Protein AF-A0A9E5YYC9-F1 (afdb_monomer)

Solvent-accessible surface area (backbone atoms only — not comparable to full-atom values): 4151 Å² total; per-residue (Å²): 104,74,54,25,78,71,58,66,26,34,47,67,59,52,51,50,39,50,69,38,102,74,44,30,52,38,70,69,49,41,30,74,75,54,39,51,46,70,32,90,63,61,24,74,88,29,45,69,66,47,22,68,74,36,53,94,49,27,91,64,62,69,73,87,52,83,76,77,77,110

Sequence (70 aa):
GIVCHCELVTRREIERALTGPLAAASLSGLKRRTRVTMGRCQGFYCSAQLSEITADHFDQPIGFRDDDIR

Secondary structure (DSSP, 8-state):
-EEETTTTEEHHHHHHHHHSTT---SHHHHHHHH-TT-STTTTTTTHHHHHHHHTTT-SS-SS--GGGG-

Radius of gyration: 11.69 Å; Cα contacts (8 Å, |Δi|>4): 89; chains: 1; bounding box: 30×20×32 Å

Nearest PDB structures (foldseek):
  2gah-assembly1_A  TM=8.410E-01  e=8.605E-01  Stenotrophomonas maltophilia
  1vrq-assembly1_A  TM=5.670E-01  e=1.375E+00  Corynebacterium sp. U-96

Structure (mmCIF, N/CA/C/O backbone):
data_AF-A0A9E5YYC9-F1
#
_entry.id   AF-A0A9E5YYC9-F1
#
loop_
_atom_site.group_PDB
_atom_site.id
_atom_site.type_symbol
_atom_site.label_atom_id
_atom_site.label_alt_id
_atom_site.label_comp_id
_atom_site.label_asym_id
_atom_site.label_entity_id
_atom_site.label_seq_id
_atom_site.pdbx_PDB_ins_code
_atom_site.Cartn_x
_atom_site.Cartn_y
_atom_site.Cartn_z
_atom_site.occupancy
_atom_site.B_iso_or_equiv
_atom_site.auth_seq_id
_atom_site.auth_comp_id
_atom_site.auth_asym_id
_atom_site.auth_atom_id
_atom_site.pdbx_PDB_model_num
ATOM 1 N N . GLY A 1 1 ? 8.190 -6.904 0.585 1.00 93.62 1 GLY A N 1
ATOM 2 C CA . GLY A 1 1 ? 8.741 -6.089 -0.517 1.00 93.62 1 GLY A CA 1
ATOM 3 C C . GLY A 1 1 ? 8.188 -4.676 -0.475 1.00 93.62 1 GLY A C 1
ATOM 4 O O . GLY A 1 1 ? 7.205 -4.447 0.230 1.00 93.62 1 GLY A O 1
ATOM 5 N N . ILE A 1 2 ? 8.826 -3.751 -1.199 1.00 98.06 2 ILE A N 1
ATOM 6 C CA . ILE A 1 2 ? 8.351 -2.371 -1.397 1.00 98.06 2 ILE A CA 1
ATOM 7 C C . ILE A 1 2 ? 7.186 -2.389 -2.395 1.00 98.06 2 ILE A C 1
ATOM 9 O O . ILE A 1 2 ? 7.311 -2.994 -3.454 1.00 98.06 2 ILE A O 1
ATOM 13 N N . VAL A 1 3 ? 6.074 -1.742 -2.041 1.00 98.44 3 VAL A N 1
ATOM 14 C CA . VAL A 1 3 ? 4.894 -1.547 -2.903 1.00 98.44 3 VAL A CA 1
ATOM 15 C C . VAL A 1 3 ? 4.927 -0.156 -3.536 1.00 98.44 3 VAL A C 1
ATOM 17 O O . VAL A 1 3 ? 4.699 -0.017 -4.731 1.00 98.44 3 VAL A O 1
ATOM 20 N N . CYS A 1 4 ? 5.269 0.891 -2.775 1.00 98.62 4 CYS A N 1
ATOM 21 C CA . CYS A 1 4 ? 5.421 2.243 -3.316 1.00 98.62 4 CYS A CA 1
ATOM 22 C C . CYS A 1 4 ? 6.882 2.675 -3.264 1.00 98.62 4 CYS A C 1
ATOM 24 O O . CYS A 1 4 ? 7.393 3.016 -2.203 1.00 98.62 4 CYS A O 1
ATOM 26 N N . HIS A 1 5 ? 7.543 2.702 -4.420 1.00 98.50 5 HIS A N 1
ATOM 27 C CA . HIS A 1 5 ? 8.962 3.051 -4.491 1.00 98.50 5 HIS A CA 1
ATOM 28 C C . HIS A 1 5 ? 9.235 4.533 -4.199 1.00 98.50 5 HIS A C 1
ATOM 30 O O . HIS A 1 5 ? 10.258 4.860 -3.614 1.00 98.50 5 HIS A O 1
ATOM 36 N N . CYS A 1 6 ? 8.314 5.438 -4.557 1.00 98.62 6 CYS A N 1
ATOM 37 C CA . CYS A 1 6 ? 8.514 6.872 -4.328 1.00 98.62 6 CYS A CA 1
ATOM 38 C C . CYS A 1 6 ? 8.499 7.265 -2.846 1.00 98.62 6 CYS A C 1
ATOM 40 O O . CYS A 1 6 ? 9.185 8.207 -2.476 1.00 98.62 6 CYS A O 1
ATOM 42 N N . GLU A 1 7 ? 7.713 6.570 -2.024 1.00 98.69 7 GLU A N 1
ATOM 43 C CA . GLU A 1 7 ? 7.559 6.857 -0.587 1.00 98.69 7 GLU A CA 1
ATOM 44 C C . GLU A 1 7 ? 8.144 5.727 0.278 1.00 98.69 7 GLU A C 1
ATOM 46 O O . GLU A 1 7 ? 7.948 5.703 1.486 1.00 98.69 7 GLU A O 1
ATOM 51 N N . LEU A 1 8 ? 8.845 4.775 -0.353 1.00 98.56 8 LEU A N 1
ATOM 52 C CA . LEU A 1 8 ? 9.463 3.593 0.261 1.00 98.56 8 LEU A CA 1
ATOM 53 C C . LEU A 1 8 ? 8.513 2.744 1.124 1.00 98.56 8 LEU A C 1
ATOM 55 O O . LEU A 1 8 ? 8.943 2.058 2.047 1.00 98.56 8 LEU A O 1
ATOM 59 N N . VAL A 1 9 ? 7.224 2.728 0.777 1.00 98.75 9 VAL A N 1
ATOM 60 C CA . VAL A 1 9 ? 6.199 2.000 1.535 1.00 98.75 9 VAL A CA 1
ATOM 61 C C . VAL A 1 9 ? 6.257 0.518 1.216 1.00 98.75 9 VAL A C 1
ATOM 63 O O . VAL A 1 9 ? 6.164 0.103 0.054 1.00 98.75 9 VAL A O 1
ATOM 66 N N . THR A 1 10 ? 6.345 -0.297 2.254 1.00 98.69 10 THR A N 1
ATOM 67 C CA . THR A 1 10 ? 6.373 -1.753 2.169 1.00 98.69 10 THR A CA 1
ATOM 68 C C . THR A 1 10 ? 4.981 -2.372 2.254 1.00 98.69 10 THR A C 1
ATOM 70 O O . THR A 1 10 ? 4.052 -1.823 2.845 1.00 98.69 10 THR A O 1
ATOM 73 N N . ARG A 1 11 ? 4.850 -3.591 1.720 1.00 98.44 11 ARG A N 1
ATOM 74 C CA . ARG A 1 11 ? 3.642 -4.417 1.871 1.00 98.44 11 ARG A CA 1
ATOM 75 C C . ARG A 1 11 ? 3.238 -4.588 3.340 1.00 98.44 11 ARG A C 1
ATOM 77 O O . ARG A 1 11 ? 2.070 -4.436 3.668 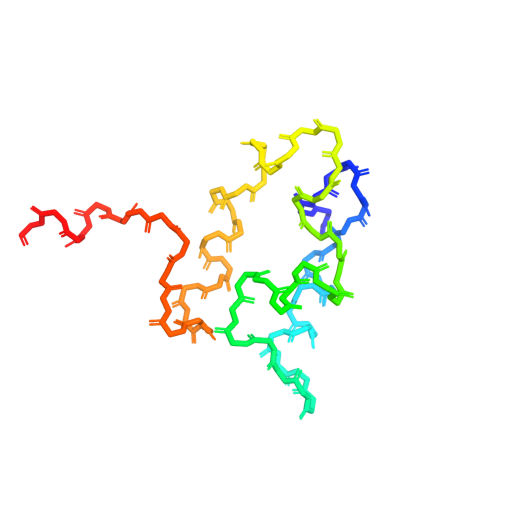1.00 98.44 11 ARG A O 1
ATOM 84 N N . ARG A 1 12 ? 4.212 -4.821 4.228 1.00 98.00 12 ARG A N 1
ATOM 85 C CA . ARG A 1 12 ? 3.969 -5.012 5.666 1.00 98.00 12 ARG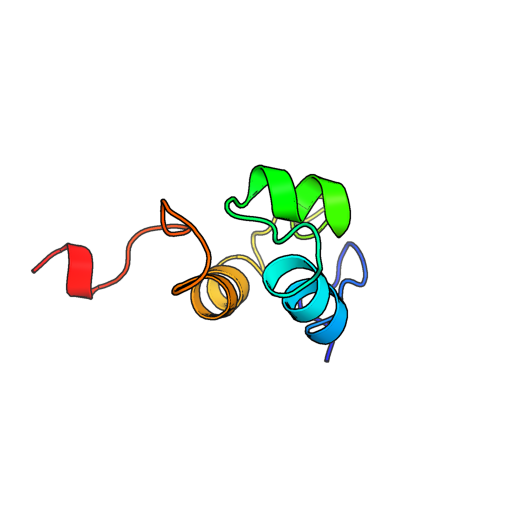 A CA 1
ATOM 86 C C . ARG A 1 12 ? 3.370 -3.766 6.320 1.00 98.00 12 ARG A C 1
ATOM 88 O O . ARG A 1 12 ? 2.523 -3.887 7.198 1.00 98.00 12 ARG A O 1
ATOM 95 N N . GLU A 1 13 ? 3.814 -2.572 5.935 1.00 98.31 13 GLU A N 1
ATOM 96 C CA . GLU A 1 13 ? 3.244 -1.322 6.454 1.00 98.31 13 GLU A CA 1
ATOM 97 C C . GLU A 1 13 ? 1.804 -1.121 5.991 1.00 98.31 13 GLU A C 1
ATOM 99 O O . GLU A 1 13 ? 0.966 -0.717 6.796 1.00 98.31 13 GLU A O 1
ATOM 104 N N . ILE A 1 14 ? 1.508 -1.467 4.734 1.00 98.19 14 ILE A N 1
ATOM 105 C CA . ILE A 1 14 ? 0.143 -1.447 4.201 1.00 98.19 14 ILE A CA 1
ATOM 106 C C . ILE A 1 14 ? -0.736 -2.438 4.971 1.00 98.19 14 ILE A C 1
ATOM 108 O O . ILE A 1 14 ? -1.742 -2.031 5.538 1.00 98.19 14 ILE A O 1
ATOM 112 N N . GLU A 1 15 ? -0.331 -3.700 5.102 1.00 97.38 15 GLU A N 1
ATOM 113 C CA . GLU A 1 15 ? -1.098 -4.729 5.824 1.00 97.38 15 GLU A CA 1
ATOM 114 C C . GLU A 1 15 ? -1.342 -4.345 7.293 1.00 97.38 15 GLU A C 1
ATOM 116 O O . GLU A 1 15 ? -2.463 -4.457 7.793 1.00 97.38 15 GLU A O 1
ATOM 121 N N . ARG A 1 16 ? -0.334 -3.789 7.984 1.00 97.69 16 ARG A N 1
ATOM 122 C CA . ARG A 1 16 ? -0.504 -3.245 9.347 1.00 97.69 16 ARG A CA 1
ATOM 123 C C . ARG A 1 16 ? -1.464 -2.059 9.393 1.00 97.69 16 ARG A C 1
ATOM 125 O O . ARG A 1 16 ? -2.130 -1.843 10.410 1.00 97.69 16 ARG A O 1
ATOM 132 N N . ALA A 1 17 ? -1.517 -1.253 8.337 1.00 98.00 17 ALA A N 1
ATOM 133 C CA . ALA A 1 17 ? -2.476 -0.167 8.247 1.00 98.00 17 ALA A CA 1
ATOM 134 C C . ALA A 1 17 ? -3.907 -0.678 8.022 1.00 98.00 17 ALA A C 1
ATOM 136 O O . ALA A 1 17 ? -4.847 -0.085 8.545 1.00 98.00 17 ALA A O 1
ATOM 137 N N . LEU A 1 18 ? -4.072 -1.801 7.331 1.00 97.69 18 LEU A N 1
ATOM 138 C CA . LEU A 1 18 ? -5.375 -2.390 7.021 1.00 97.69 18 LEU A CA 1
ATOM 139 C C . LEU A 1 18 ? -5.938 -3.285 8.138 1.00 97.69 18 LEU A C 1
ATOM 141 O O . LEU A 1 18 ? -7.146 -3.447 8.225 1.00 97.69 18 LEU A O 1
ATOM 145 N N . THR A 1 19 ? -5.093 -3.832 9.016 1.00 96.94 19 THR A N 1
ATOM 146 C CA . THR A 1 19 ? -5.507 -4.819 10.044 1.00 96.94 19 THR A CA 1
ATOM 147 C C . THR A 1 19 ? -5.257 -4.377 11.489 1.00 96.94 19 THR A C 1
ATOM 149 O O . THR A 1 19 ? -5.597 -5.087 12.431 1.00 96.94 19 THR A O 1
ATOM 152 N N . GLY A 1 20 ? -4.626 -3.216 11.694 1.00 93.69 20 GLY A N 1
ATOM 153 C CA . GLY A 1 20 ? -4.304 -2.713 13.031 1.00 93.69 20 GLY A CA 1
ATOM 154 C C . GLY A 1 20 ? -5.519 -2.204 13.828 1.00 93.69 20 GLY A C 1
ATOM 155 O O . GLY A 1 20 ? -6.620 -2.122 13.291 1.00 93.69 20 GLY A O 1
ATOM 156 N N . PRO A 1 21 ? -5.310 -1.750 15.083 1.00 91.19 21 PRO A N 1
ATOM 157 C CA . PRO A 1 21 ? -6.382 -1.285 15.979 1.00 91.19 21 PRO A CA 1
ATOM 158 C C . PRO A 1 21 ? -7.252 -0.150 15.421 1.00 91.19 21 PRO A C 1
ATOM 160 O O . PRO A 1 21 ? -8.386 0.029 15.846 1.00 91.19 21 PRO A O 1
ATOM 163 N N . LEU A 1 22 ? -6.711 0.624 14.476 1.00 90.56 22 LEU A N 1
ATOM 164 C CA . LEU A 1 22 ? -7.423 1.660 13.731 1.00 90.56 22 LEU A CA 1
ATOM 165 C C . LEU A 1 22 ? -7.273 1.398 12.228 1.00 90.56 22 LEU A C 1
ATOM 167 O O . LEU A 1 22 ? -6.585 2.141 11.520 1.00 90.56 22 LEU A O 1
ATOM 171 N N . ALA A 1 23 ? -7.825 0.273 11.775 1.00 96.31 23 ALA A N 1
ATOM 172 C CA . ALA A 1 23 ? -7.772 -0.181 10.390 1.00 96.31 23 ALA A CA 1
ATOM 173 C C . ALA A 1 23 ? -8.223 0.919 9.415 1.00 96.31 23 ALA A C 1
ATOM 175 O O . ALA A 1 23 ? -9.244 1.578 9.609 1.00 96.31 23 ALA A O 1
ATOM 176 N N . ALA A 1 24 ? -7.432 1.150 8.368 1.00 97.00 24 ALA A N 1
ATOM 177 C CA . ALA A 1 24 ? -7.819 2.063 7.304 1.00 97.00 24 ALA A CA 1
ATOM 178 C C . ALA A 1 24 ? -8.900 1.407 6.430 1.00 97.00 24 ALA A C 1
ATOM 180 O O . ALA A 1 24 ? -8.618 0.413 5.776 1.00 97.00 24 ALA A O 1
ATOM 181 N N . ALA A 1 25 ? -10.088 2.014 6.375 1.00 95.31 25 ALA A N 1
ATOM 182 C CA . ALA A 1 25 ? -11.214 1.568 5.541 1.00 95.31 25 ALA A CA 1
ATOM 183 C C . ALA A 1 25 ? -11.341 2.344 4.209 1.00 95.31 25 ALA A C 1
ATOM 185 O O . ALA A 1 25 ? -12.342 2.259 3.507 1.00 95.31 25 ALA A O 1
ATOM 186 N N . SER A 1 26 ? -10.343 3.168 3.865 1.00 95.88 26 SER A N 1
ATOM 187 C CA . SER A 1 26 ? -10.319 3.927 2.609 1.00 95.88 26 SER A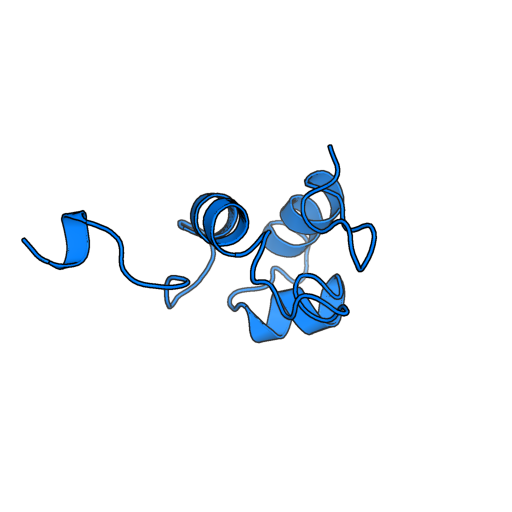 CA 1
ATOM 188 C C . SER A 1 26 ? -8.901 4.266 2.159 1.00 95.88 26 SER A C 1
ATOM 190 O O . SER A 1 26 ? -7.976 4.368 2.977 1.00 95.88 26 SER A O 1
ATOM 192 N N . LEU A 1 27 ? -8.740 4.567 0.865 1.00 96.44 27 LEU A N 1
ATOM 193 C CA . LEU A 1 27 ? -7.462 5.010 0.300 1.00 96.44 27 LEU A CA 1
ATOM 194 C C . LEU A 1 27 ? -6.953 6.290 0.974 1.00 96.44 27 LEU A C 1
ATOM 196 O O . LEU A 1 27 ? -5.760 6.419 1.236 1.00 96.44 27 LEU A O 1
ATOM 200 N N . SER A 1 28 ? -7.842 7.229 1.296 1.00 96.19 28 SER A N 1
ATOM 201 C CA . SER A 1 28 ? -7.480 8.457 2.014 1.00 96.19 28 SER A CA 1
ATOM 202 C C . SER A 1 28 ? -6.941 8.161 3.416 1.00 96.19 28 SER A C 1
ATOM 204 O O . SER A 1 28 ? -5.946 8.758 3.831 1.00 96.19 28 SER A O 1
ATOM 206 N N . GLY A 1 29 ? -7.552 7.215 4.136 1.00 96.50 29 GLY A N 1
ATOM 207 C CA . GLY A 1 29 ? -7.043 6.741 5.425 1.00 96.50 29 GLY A CA 1
ATOM 208 C C . GLY A 1 29 ? -5.674 6.075 5.291 1.00 96.50 29 GLY A C 1
ATOM 209 O O . GLY A 1 29 ? -4.750 6.389 6.043 1.00 96.50 29 GLY A O 1
ATOM 210 N N . LEU A 1 30 ? -5.506 5.223 4.279 1.00 97.62 30 LEU A N 1
ATOM 211 C CA . LEU A 1 30 ? -4.246 4.529 4.024 1.00 97.62 30 LEU A CA 1
ATOM 212 C C . LEU A 1 30 ? -3.116 5.498 3.634 1.00 97.62 30 LEU A C 1
ATOM 214 O O . LEU A 1 30 ? -2.010 5.394 4.169 1.00 97.62 30 LEU A O 1
ATOM 218 N N . LYS A 1 31 ? -3.408 6.489 2.781 1.00 97.62 31 LYS A N 1
ATOM 219 C CA . LYS A 1 31 ? -2.508 7.596 2.412 1.00 97.62 31 LYS A CA 1
ATOM 220 C C . LYS A 1 31 ? -2.020 8.358 3.641 1.00 97.6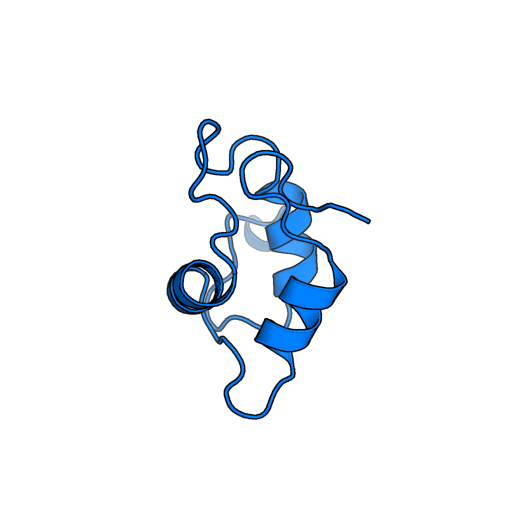2 31 LYS A C 1
ATOM 222 O O . LYS A 1 31 ? -0.820 8.559 3.792 1.00 97.62 31 LYS A O 1
ATOM 227 N N . ARG A 1 32 ? -2.921 8.725 4.560 1.00 97.31 32 ARG A N 1
ATOM 228 C CA . ARG A 1 32 ? -2.555 9.438 5.800 1.00 97.31 32 ARG A CA 1
ATOM 229 C C . ARG A 1 32 ? -1.611 8.631 6.690 1.00 97.31 32 ARG A C 1
ATOM 231 O O . ARG A 1 32 ? -0.759 9.218 7.344 1.00 97.31 32 ARG A O 1
ATOM 238 N N . ARG A 1 33 ? -1.759 7.304 6.721 1.00 96.88 33 ARG A N 1
ATOM 239 C CA . ARG A 1 33 ? -0.973 6.426 7.603 1.00 96.88 33 ARG A CA 1
ATOM 240 C C . ARG A 1 33 ? 0.365 5.991 7.020 1.00 96.88 33 ARG A C 1
ATOM 242 O O . ARG A 1 33 ? 1.297 5.764 7.779 1.00 96.88 33 ARG A O 1
ATOM 249 N N . THR A 1 34 ? 0.437 5.824 5.704 1.00 98.12 34 THR A N 1
ATOM 250 C CA . THR A 1 34 ? 1.588 5.182 5.047 1.00 98.12 34 THR A CA 1
ATOM 251 C C . THR A 1 34 ? 2.258 6.055 4.007 1.00 98.12 34 THR A C 1
ATOM 253 O O . THR A 1 34 ? 3.331 5.698 3.553 1.00 98.12 34 THR A O 1
ATOM 256 N N . ARG A 1 35 ? 1.623 7.156 3.585 1.00 98.56 35 ARG A N 1
ATOM 257 C CA . ARG A 1 35 ? 2.031 7.975 2.435 1.00 98.56 35 ARG A CA 1
ATOM 258 C C . ARG A 1 35 ? 1.997 7.257 1.079 1.00 98.56 35 ARG A C 1
ATOM 260 O O . ARG A 1 35 ? 2.376 7.853 0.075 1.00 98.56 35 ARG A O 1
ATOM 267 N N . VAL A 1 36 ? 1.488 6.022 0.991 1.00 98.56 36 VAL A N 1
ATOM 268 C CA . VAL A 1 36 ? 1.380 5.289 -0.284 1.00 98.56 36 VAL A CA 1
ATOM 269 C C . VAL A 1 36 ? 0.703 6.157 -1.351 1.00 98.56 36 VAL A C 1
ATOM 271 O O . VAL A 1 36 ? -0.256 6.864 -1.052 1.00 98.56 36 VAL A O 1
ATOM 274 N N . THR A 1 37 ? 1.194 6.125 -2.595 1.00 98.19 37 THR A N 1
ATOM 275 C CA . THR A 1 37 ? 0.724 6.942 -3.741 1.00 98.19 37 THR A CA 1
ATOM 276 C C . THR A 1 37 ? 0.946 8.461 -3.637 1.00 98.19 37 THR A C 1
ATOM 278 O O . THR A 1 37 ? 0.589 9.170 -4.570 1.00 98.19 37 THR A O 1
ATOM 281 N N . MET A 1 38 ? 1.561 8.983 -2.568 1.00 98.50 38 MET A N 1
ATOM 282 C CA . MET A 1 38 ? 1.757 10.434 -2.379 1.00 98.50 38 MET A CA 1
ATOM 283 C C . MET A 1 38 ? 3.105 10.974 -2.887 1.00 98.50 38 MET A C 1
ATOM 285 O O . MET A 1 38 ? 3.385 12.161 -2.715 1.00 98.50 38 MET A O 1
ATOM 289 N N . GLY A 1 39 ? 3.928 10.120 -3.500 1.00 97.94 39 GLY A N 1
ATOM 290 C CA . GLY A 1 39 ? 5.230 10.498 -4.054 1.00 97.94 39 GLY A CA 1
ATOM 291 C C . GLY A 1 39 ? 5.168 10.969 -5.505 1.00 97.94 39 GLY A C 1
ATOM 292 O O . GLY A 1 39 ? 4.094 11.133 -6.080 1.00 97.94 39 GLY A O 1
ATOM 293 N N . ARG A 1 40 ? 6.330 11.160 -6.141 1.00 98.25 40 ARG A N 1
ATOM 294 C CA . ARG A 1 40 ? 6.444 11.752 -7.493 1.00 98.25 40 ARG A 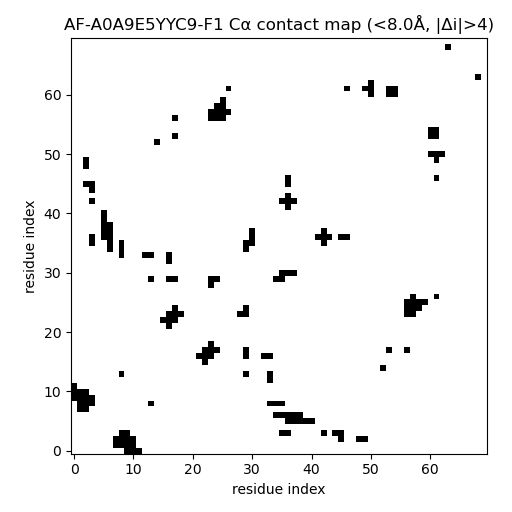CA 1
ATOM 295 C C . ARG A 1 40 ? 5.533 11.113 -8.551 1.00 98.25 40 ARG A C 1
ATOM 297 O O . ARG A 1 40 ? 5.007 11.833 -9.387 1.00 98.25 40 ARG A O 1
ATOM 304 N N . CYS A 1 41 ? 5.335 9.794 -8.518 1.00 98.12 41 CYS A N 1
ATOM 305 C CA . CYS A 1 41 ? 4.499 9.096 -9.500 1.00 98.12 41 CYS A CA 1
ATOM 306 C C . CYS A 1 41 ? 2.986 9.215 -9.251 1.00 98.12 41 CYS A C 1
ATOM 308 O O . CYS A 1 41 ? 2.213 8.710 -10.057 1.00 98.12 41 CYS A O 1
ATOM 310 N N . GLN A 1 42 ? 2.560 9.804 -8.127 1.00 97.56 42 GLN A N 1
ATOM 311 C CA . GLN A 1 42 ? 1.150 9.954 -7.741 1.00 97.56 42 GLN A CA 1
ATOM 312 C C . GLN A 1 42 ? 0.345 8.641 -7.807 1.00 97.56 42 GLN A C 1
ATOM 314 O O . GLN A 1 42 ? -0.840 8.619 -8.126 1.00 97.56 42 GLN A O 1
ATOM 319 N N . GLY A 1 43 ? 1.006 7.517 -7.515 1.00 97.31 43 GLY A N 1
ATOM 320 C CA . GLY A 1 43 ? 0.392 6.191 -7.518 1.00 97.31 43 GLY A CA 1
ATOM 321 C C . GLY A 1 43 ? 0.390 5.470 -8.863 1.00 97.31 43 GLY A C 1
ATOM 322 O O . GLY A 1 43 ? 0.042 4.297 -8.863 1.00 97.31 43 GLY A O 1
ATOM 323 N N . PHE A 1 44 ? 0.851 6.088 -9.957 1.00 97.25 44 PHE A N 1
ATOM 324 C CA . PHE A 1 44 ? 0.841 5.487 -11.300 1.00 97.25 44 PHE A CA 1
ATOM 325 C C . PHE A 1 44 ? 1.417 4.061 -11.342 1.00 97.25 44 PHE A C 1
ATOM 327 O O . PHE A 1 44 ? 0.838 3.179 -11.960 1.00 97.25 44 PHE A O 1
ATOM 334 N N . TYR A 1 45 ? 2.526 3.816 -10.638 1.00 97.81 45 TYR A N 1
ATOM 335 C CA . TYR A 1 45 ? 3.199 2.511 -10.653 1.00 97.81 45 TYR A CA 1
ATOM 336 C C . TYR A 1 45 ? 2.706 1.509 -9.607 1.00 97.81 45 TYR A C 1
ATOM 338 O O . TYR A 1 45 ? 2.986 0.324 -9.739 1.00 97.81 45 TYR A 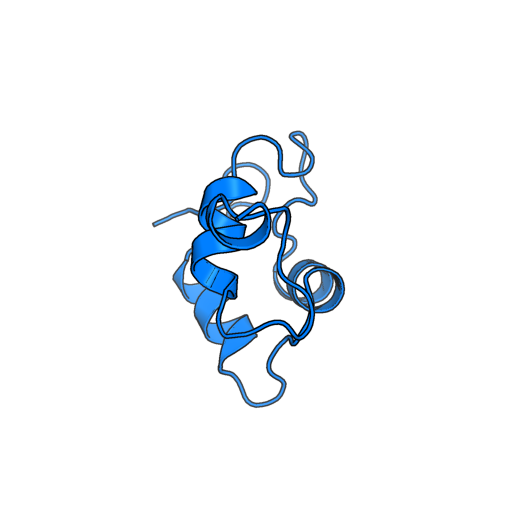O 1
ATOM 346 N N . CYS A 1 46 ? 2.036 1.956 -8.543 1.00 97.81 46 CYS A N 1
ATOM 347 C CA . CYS A 1 46 ? 1.680 1.077 -7.424 1.00 97.81 46 CYS A CA 1
ATOM 348 C C . CYS A 1 46 ? 0.171 0.931 -7.207 1.00 97.81 46 CYS A C 1
ATOM 350 O O . CYS A 1 46 ? -0.226 0.127 -6.372 1.00 97.81 46 CYS A O 1
ATOM 352 N N . SER A 1 47 ? -0.671 1.686 -7.919 1.00 95.88 47 SER A N 1
ATOM 353 C CA . SER A 1 47 ? -2.128 1.691 -7.740 1.00 95.88 47 SER A CA 1
ATOM 354 C C . SER A 1 47 ? -2.777 0.345 -8.055 1.00 95.88 47 SER A C 1
ATOM 356 O O . SER A 1 47 ? -3.630 -0.080 -7.284 1.00 95.88 47 SER A O 1
ATOM 358 N N . ALA A 1 48 ? -2.352 -0.345 -9.118 1.00 94.06 48 ALA A N 1
ATOM 359 C CA . ALA A 1 48 ? -2.891 -1.657 -9.487 1.00 94.06 48 ALA A CA 1
ATOM 360 C C . ALA A 1 48 ? -2.637 -2.695 -8.382 1.00 94.06 48 ALA A C 1
ATOM 362 O O . ALA A 1 48 ? -3.573 -3.259 -7.825 1.00 94.06 48 ALA A O 1
ATOM 363 N N . GLN A 1 49 ? -1.376 -2.841 -7.962 1.00 95.56 49 GLN A N 1
ATOM 364 C CA . GLN A 1 49 ? -1.025 -3.720 -6.845 1.00 95.56 49 GLN A CA 1
ATOM 365 C C . GLN A 1 49 ? -1.718 -3.297 -5.537 1.00 95.56 49 GLN A C 1
ATOM 367 O O . GLN A 1 49 ? -2.097 -4.140 -4.729 1.00 95.56 49 GLN A O 1
ATOM 372 N N . LEU A 1 50 ? -1.874 -1.992 -5.295 1.00 96.69 50 LEU A N 1
ATOM 373 C CA . LEU A 1 50 ? -2.567 -1.496 -4.108 1.00 96.69 50 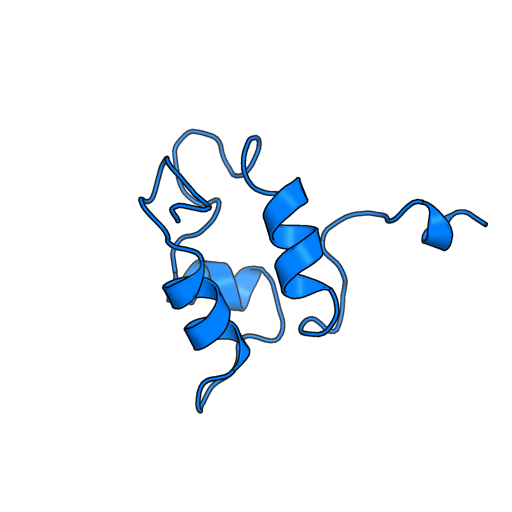LEU A CA 1
ATOM 374 C C . LEU A 1 50 ? -4.056 -1.860 -4.120 1.00 96.69 50 LEU A C 1
ATOM 376 O O . LEU A 1 50 ? -4.591 -2.195 -3.066 1.00 96.69 50 LEU A O 1
ATOM 380 N N . SER A 1 51 ? -4.703 -1.811 -5.286 1.00 95.12 51 SER A N 1
ATOM 381 C CA . SER A 1 51 ? -6.097 -2.227 -5.461 1.00 95.12 51 SER A CA 1
ATOM 382 C C . SER A 1 51 ? -6.285 -3.686 -5.043 1.00 95.12 51 SER A C 1
ATOM 384 O O . SER A 1 51 ? -7.109 -3.969 -4.180 1.00 95.12 51 SER A O 1
ATOM 386 N N . GLU A 1 52 ? -5.415 -4.586 -5.511 1.00 94.25 52 GLU A N 1
ATOM 387 C CA . GLU A 1 52 ? -5.438 -6.002 -5.118 1.00 94.25 52 GLU A CA 1
ATOM 388 C C . GLU A 1 52 ? -5.264 -6.201 -3.604 1.00 94.25 52 GLU A C 1
ATOM 390 O O . GLU A 1 52 ? -5.991 -6.974 -2.991 1.00 94.25 52 GLU A O 1
ATOM 395 N N . ILE A 1 53 ? -4.323 -5.484 -2.976 1.00 95.94 53 ILE A N 1
ATOM 396 C CA . ILE A 1 53 ? -4.068 -5.596 -1.527 1.00 95.94 53 ILE A CA 1
ATOM 397 C C . ILE A 1 53 ? -5.259 -5.093 -0.700 1.00 95.94 53 ILE A C 1
ATOM 399 O O . ILE A 1 53 ? -5.468 -5.556 0.418 1.00 95.94 53 ILE A O 1
ATOM 403 N N . THR A 1 54 ? -6.005 -4.112 -1.211 1.00 96.19 54 THR A N 1
ATOM 404 C CA . THR A 1 54 ? -7.060 -3.410 -0.461 1.00 96.19 54 THR A CA 1
ATOM 405 C C . THR A 1 54 ? -8.472 -3.893 -0.778 1.00 96.19 54 THR A C 1
ATOM 407 O O . THR A 1 54 ? -9.412 -3.394 -0.162 1.00 96.19 54 THR A O 1
ATOM 410 N N . ALA A 1 55 ? -8.623 -4.867 -1.682 1.00 91.75 55 ALA A N 1
ATOM 411 C CA . ALA A 1 55 ? -9.909 -5.320 -2.212 1.00 91.75 55 ALA A CA 1
ATOM 412 C C . ALA A 1 55 ? -10.941 -5.671 -1.125 1.00 91.75 55 ALA A C 1
ATOM 414 O O . ALA A 1 55 ? -12.086 -5.245 -1.229 1.00 91.75 55 ALA A O 1
ATOM 415 N N . ASP A 1 56 ? -10.519 -6.356 -0.059 1.00 91.94 56 ASP A N 1
ATOM 416 C CA . ASP A 1 56 ? -11.405 -6.797 1.031 1.00 91.94 56 ASP A CA 1
ATOM 417 C C . ASP A 1 56 ? -11.374 -5.867 2.260 1.00 91.94 56 ASP A C 1
ATOM 419 O O . ASP A 1 56 ? -11.880 -6.208 3.329 1.00 91.94 56 ASP A O 1
ATOM 423 N N . HIS A 1 57 ? -10.738 -4.696 2.141 1.00 94.50 57 HIS A N 1
ATOM 424 C CA . HIS A 1 57 ? -10.524 -3.780 3.265 1.00 94.50 57 HIS A CA 1
ATOM 425 C C . HIS A 1 57 ? -11.249 -2.441 3.137 1.00 94.50 57 HIS A C 1
ATOM 427 O O . HIS A 1 57 ? -11.407 -1.750 4.146 1.00 94.50 57 HIS A O 1
ATOM 433 N N . PHE A 1 58 ? -11.630 -2.026 1.928 1.00 94.00 58 PHE A N 1
ATOM 434 C CA . PHE A 1 58 ? -12.262 -0.729 1.696 1.00 94.00 58 PHE A CA 1
ATOM 435 C C . PHE A 1 58 ? -13.734 -0.886 1.339 1.00 94.00 58 PHE A C 1
ATOM 437 O O . PHE A 1 58 ? -14.088 -1.733 0.527 1.00 94.00 58 PHE A O 1
ATOM 444 N N . ASP A 1 59 ? -14.569 0.017 1.860 1.00 86.94 59 ASP A N 1
ATOM 445 C CA . ASP A 1 59 ? -15.992 0.086 1.492 1.00 86.94 59 ASP A CA 1
ATOM 446 C C . ASP A 1 59 ? -16.185 0.390 -0.001 1.00 86.94 59 ASP A C 1
ATOM 448 O O . ASP A 1 59 ? -17.230 0.100 -0.578 1.00 86.94 59 ASP A O 1
ATOM 452 N N . GLN A 1 60 ? -15.189 1.035 -0.613 1.00 86.31 60 GLN A N 1
ATOM 453 C CA . GLN A 1 60 ? -15.147 1.370 -2.030 1.00 86.31 60 GLN A CA 1
ATOM 454 C C . GLN A 1 60 ? -13.809 0.902 -2.618 1.00 86.31 60 GLN A C 1
ATOM 456 O O . GLN A 1 60 ? -12.756 1.345 -2.133 1.00 86.31 60 GLN A O 1
ATOM 461 N N . PRO A 1 61 ? -13.820 0.038 -3.648 1.00 87.94 61 PRO A N 1
ATOM 462 C CA . PRO A 1 61 ? -12.597 -0.476 -4.248 1.00 87.94 61 PRO A CA 1
ATOM 463 C C . PRO A 1 61 ? -11.805 0.632 -4.954 1.00 87.94 61 PRO A C 1
ATOM 465 O O . PRO A 1 61 ? -12.342 1.651 -5.397 1.00 87.94 61 PRO A O 1
ATOM 468 N N . ILE A 1 62 ? -10.487 0.438 -5.062 1.00 89.75 62 ILE A N 1
ATOM 469 C CA . ILE A 1 62 ? -9.634 1.340 -5.840 1.00 89.75 62 ILE A CA 1
ATOM 470 C C . ILE A 1 62 ? -9.719 0.945 -7.318 1.00 89.75 62 ILE A C 1
ATOM 472 O O . ILE A 1 62 ? -9.086 -0.021 -7.740 1.0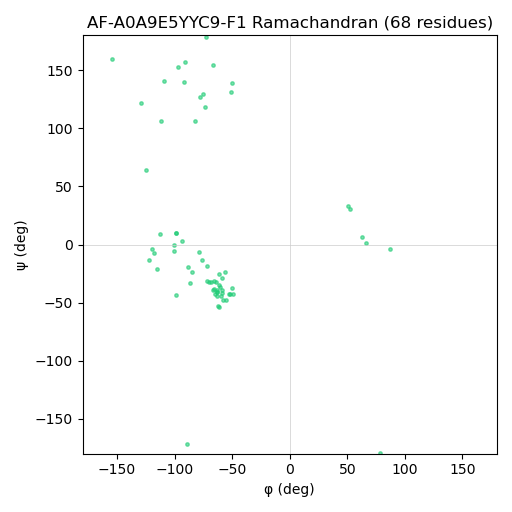0 89.75 62 ILE A O 1
ATOM 476 N N . GLY A 1 63 ? -10.420 1.750 -8.113 1.00 82.38 63 GLY A N 1
ATOM 477 C CA . GLY A 1 63 ? -10.587 1.501 -9.547 1.00 82.38 63 GLY A CA 1
ATOM 478 C C . GLY A 1 63 ? -11.643 0.436 -9.844 1.00 82.38 63 GLY A C 1
ATOM 479 O O . GLY A 1 63 ? -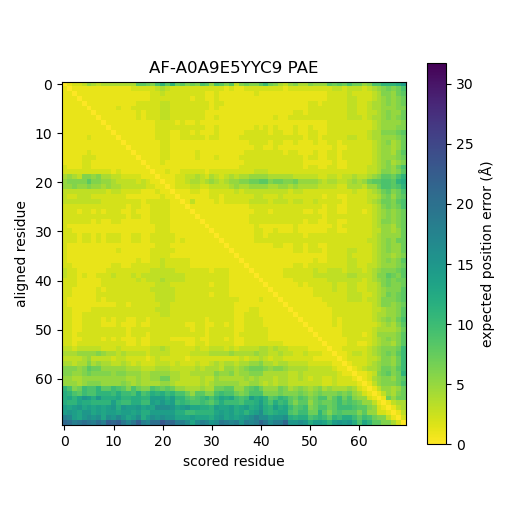12.281 -0.082 -8.934 1.00 82.38 63 GLY A O 1
ATOM 480 N N . PHE A 1 64 ? -11.830 0.151 -11.132 1.00 76.94 64 PHE A N 1
ATOM 481 C CA . PHE A 1 64 ? -12.759 -0.871 -11.610 1.00 76.94 64 PHE A CA 1
ATOM 482 C C . PHE A 1 64 ? -12.034 -2.204 -11.764 1.00 76.94 64 PHE A C 1
ATOM 484 O O . PHE A 1 64 ? -10.896 -2.245 -12.240 1.00 76.94 64 PHE A O 1
ATOM 491 N N . ARG A 1 65 ? -12.700 -3.285 -11.379 1.00 70.50 65 ARG A N 1
ATOM 492 C CA . ARG A 1 65 ? -12.292 -4.660 -11.659 1.00 70.50 65 ARG A CA 1
ATOM 493 C C . ARG A 1 65 ? -13.052 -5.146 -12.890 1.00 70.50 65 ARG A C 1
ATOM 495 O O . ARG A 1 65 ? -14.166 -4.703 -13.148 1.00 70.50 65 ARG A O 1
ATOM 502 N N . ASP A 1 66 ? -12.473 -6.083 -13.634 1.00 70.00 66 ASP A N 1
ATOM 503 C CA . ASP A 1 66 ? -13.126 -6.640 -14.831 1.00 70.00 66 ASP A CA 1
ATOM 504 C C . ASP A 1 66 ? -14.487 -7.288 -14.515 1.00 70.00 66 ASP A C 1
ATOM 506 O O . ASP A 1 66 ? -15.387 -7.292 -15.353 1.00 70.00 66 ASP A O 1
ATOM 510 N N . ASP A 1 67 ? -14.654 -7.801 -13.293 1.00 68.25 67 ASP A N 1
ATOM 511 C CA . ASP A 1 67 ? -15.921 -8.362 -12.820 1.00 68.25 67 ASP A CA 1
ATOM 512 C C . ASP A 1 67 ? -16.996 -7.293 -12.543 1.00 68.25 67 ASP A C 1
ATOM 514 O O . ASP A 1 67 ? -18.175 -7.627 -12.542 1.00 68.25 67 ASP A O 1
ATOM 518 N N . ASP A 1 68 ? -16.627 -6.015 -12.377 1.00 68.75 68 ASP A N 1
ATOM 519 C CA . ASP A 1 68 ? -17.579 -4.915 -12.138 1.00 68.75 68 ASP A CA 1
ATOM 520 C C . ASP A 1 68 ? -18.326 -4.487 -13.420 1.00 68.75 68 ASP A C 1
ATOM 522 O O . ASP A 1 68 ? -19.292 -3.728 -13.355 1.00 68.75 68 ASP A O 1
ATOM 526 N N . ILE A 1 69 ? -17.859 -4.927 -14.596 1.00 69.75 69 ILE A N 1
ATOM 527 C CA . ILE A 1 69 ? -18.380 -4.531 -15.921 1.00 69.75 69 ILE A CA 1
ATOM 528 C C . ILE A 1 69 ? -19.315 -5.610 -16.512 1.00 69.75 69 ILE A C 1
ATOM 530 O O . ILE A 1 69 ? -19.913 -5.402 -17.569 1.00 69.75 69 ILE A O 1
ATOM 534 N N . ARG A 1 70 ? -19.446 -6.767 -15.852 1.00 58.44 70 ARG A N 1
ATOM 535 C CA . ARG A 1 70 ? -20.251 -7.906 -16.320 1.00 58.44 70 ARG A CA 1
ATOM 536 C C . ARG A 1 70 ? -21.704 -7.857 -15.866 1.00 58.44 70 ARG A C 1
ATOM 538 O O . ARG A 1 70 ? -21.963 -7.437 -14.720 1.00 58.44 70 ARG A O 1
#

pLDDT: mean 93.22, std 8.86, range [58.44, 98.75]

Foldseek 3Di:
DQLAPQQRFDPVQLVCCQPPPNHDQDPVSSCVRGVHLVGPCSCVRRQVVSQVSCVPRYPDGRDDDPVNVD

Mean predicted aligned error: 3.26 Å